Protein AF-A0A0F9EMI8-F1 (afdb_monomer_lite)

Organism: NCBI:txid412755

Secondary structure (DSSP, 8-state):
-PEEEEEE--S--HHHHHHHHHHHHHHHTTSS-EEEEEEEESS-TTS-HHHHHHHHHHHHTT--EEE---EEEEEPTTS-EEEEETTS-HHHHHHHHT-

Sequence (99 aa):
MPLSLGWFSTGRGPGSRRLLAAVQDEISAGRLDAEIAVVFCNREPGQDPQTDQFFEQVLGRGLPLVWVSDLFAVNNEDGLVHLYPASLTMLGLQGLLQG

Foldseek 3Di:
DAAEDEAEDQQQDPVSLVVVVVVLVCVVVVVHSYDDQEYEHQDDPPPDVSSNVSVCSCVVSVHHYDYAHDFDWDQDPVRDTDTHGPPQPPVNVVVVVVD

Structure (mmCIF, N/CA/C/O backbone):
data_AF-A0A0F9EMI8-F1
#
_entry.id   AF-A0A0F9EMI8-F1
#
loop_
_atom_site.group_PDB
_atom_site.id
_atom_site.type_symbol
_atom_site.label_atom_id
_atom_site.label_alt_id
_atom_site.label_comp_id
_atom_site.label_asym_id
_atom_site.label_entity_id
_atom_site.label_seq_id
_atom_site.pdbx_PDB_ins_code
_atom_site.Cartn_x
_atom_site.Cartn_y
_atom_site.Cartn_z
_atom_site.occupancy
_atom_site.B_iso_or_equiv
_atom_site.auth_seq_id
_atom_site.auth_comp_id
_atom_site.auth_asym_id
_atom_site.auth_atom_id
_atom_site.pdbx_PDB_model_num
ATOM 1 N N . MET A 1 1 ? -13.404 9.879 14.618 1.00 80.75 1 MET A N 1
ATOM 2 C CA . MET A 1 1 ? -13.171 9.652 13.178 1.00 80.75 1 MET A CA 1
ATOM 3 C C . MET A 1 1 ? -11.717 9.248 13.067 1.00 80.75 1 MET A C 1
ATOM 5 O O . MET A 1 1 ? -10.908 10.029 13.560 1.00 80.75 1 MET A O 1
ATOM 9 N N . PRO A 1 2 ? -11.409 8.056 12.531 1.00 91.44 2 PRO A N 1
ATOM 10 C CA . PRO A 1 2 ? -10.030 7.598 12.399 1.00 91.44 2 PRO A CA 1
ATOM 11 C C . PRO A 1 2 ? -9.239 8.534 11.480 1.00 91.44 2 PRO A C 1
ATOM 13 O O . PRO A 1 2 ? -9.806 9.186 10.597 1.00 91.44 2 PRO A O 1
ATOM 16 N N . LEU A 1 3 ? -7.925 8.610 11.683 1.00 96.25 3 LEU A N 1
ATOM 17 C CA . LEU A 1 3 ? -7.030 9.339 10.788 1.00 96.25 3 LEU A CA 1
ATOM 18 C C . LEU A 1 3 ? -6.957 8.634 9.426 1.00 96.25 3 LEU A C 1
ATOM 20 O O . LEU A 1 3 ? -6.558 7.476 9.350 1.00 96.25 3 LEU A O 1
ATOM 24 N N . SER A 1 4 ? -7.284 9.340 8.346 1.00 96.12 4 SER A N 1
ATOM 25 C CA . SER A 1 4 ? -7.201 8.784 6.992 1.00 96.12 4 SER A CA 1
ATOM 26 C C . SER A 1 4 ? -5.793 8.958 6.411 1.00 96.12 4 SER A C 1
ATOM 28 O O . SER A 1 4 ? -5.269 10.073 6.350 1.00 96.12 4 SER A O 1
ATOM 30 N N . LEU A 1 5 ? -5.161 7.852 6.014 1.00 95.38 5 LEU A N 1
ATOM 31 C CA . LEU A 1 5 ? -3.782 7.794 5.529 1.00 95.38 5 LEU A CA 1
ATOM 32 C C . LEU A 1 5 ? -3.729 7.481 4.029 1.00 95.38 5 LEU A C 1
ATOM 34 O O . LEU A 1 5 ? -4.303 6.498 3.561 1.00 95.38 5 LEU A O 1
ATOM 38 N N . GLY A 1 6 ? -2.953 8.279 3.292 1.00 94.62 6 GLY A N 1
ATOM 39 C CA . GLY A 1 6 ? -2.478 7.939 1.950 1.00 94.62 6 GLY A CA 1
ATOM 40 C C . GLY A 1 6 ? -1.065 7.361 2.021 1.00 94.62 6 GLY A C 1
ATOM 41 O O . GLY A 1 6 ? -0.160 8.000 2.559 1.00 94.62 6 GLY A O 1
ATOM 42 N N . TRP A 1 7 ? -0.858 6.158 1.489 1.00 95.31 7 TRP A N 1
ATOM 43 C CA . TRP A 1 7 ? 0.407 5.436 1.609 1.00 95.31 7 TRP A CA 1
ATOM 44 C C . TRP A 1 7 ? 1.213 5.458 0.314 1.00 95.31 7 TRP A C 1
ATOM 46 O O . TRP A 1 7 ? 0.821 4.836 -0.663 1.00 95.31 7 TRP A O 1
ATOM 56 N N . PHE A 1 8 ? 2.384 6.091 0.301 1.00 93.31 8 PHE A N 1
ATOM 57 C CA . PHE A 1 8 ? 3.238 6.165 -0.889 1.00 93.31 8 PHE A CA 1
ATOM 58 C C . PHE A 1 8 ? 4.420 5.204 -0.773 1.00 93.31 8 PHE A C 1
ATOM 60 O O . PHE A 1 8 ? 5.188 5.253 0.189 1.00 93.31 8 PHE A O 1
ATOM 67 N N . SER A 1 9 ? 4.606 4.327 -1.761 1.00 91.62 9 SER A N 1
ATOM 68 C CA . SER A 1 9 ? 5.768 3.439 -1.795 1.00 91.62 9 SER A CA 1
ATOM 69 C C . SER A 1 9 ? 6.169 3.053 -3.208 1.00 91.62 9 SER A C 1
ATOM 71 O O . SER A 1 9 ? 5.327 2.810 -4.060 1.00 91.62 9 SER A O 1
ATOM 73 N N . THR A 1 10 ? 7.472 2.885 -3.439 1.00 87.38 10 THR A N 1
ATOM 74 C CA . THR A 1 10 ? 7.964 2.268 -4.681 1.00 87.38 10 THR A CA 1
ATOM 75 C C . THR A 1 10 ? 8.030 0.739 -4.597 1.00 87.38 10 THR A C 1
ATOM 77 O O . THR A 1 10 ? 8.565 0.133 -5.507 1.00 87.38 10 THR A O 1
ATOM 80 N N . GLY A 1 11 ? 7.602 0.085 -3.508 1.00 86.81 11 GLY A N 1
ATOM 81 C CA . GLY A 1 11 ? 7.495 -1.387 -3.414 1.00 86.81 11 GLY A CA 1
ATOM 82 C C . GLY A 1 11 ? 8.806 -2.206 -3.407 1.00 86.81 11 GLY A C 1
ATOM 83 O O . GLY A 1 11 ? 8.820 -3.332 -2.921 1.00 86.81 11 GLY A O 1
ATOM 84 N N . ARG A 1 12 ? 9.937 -1.629 -3.831 1.00 86.31 12 ARG A N 1
ATOM 85 C CA . ARG A 1 12 ? 11.260 -2.272 -4.021 1.00 86.31 12 ARG A CA 1
ATOM 86 C C . ARG A 1 12 ? 11.974 -2.774 -2.774 1.00 86.31 12 ARG A C 1
ATOM 88 O O . ARG A 1 12 ? 13.081 -3.285 -2.871 1.00 86.31 12 ARG A O 1
ATOM 95 N N . GLY A 1 13 ? 11.428 -2.588 -1.580 1.00 88.00 13 GLY A N 1
ATOM 96 C CA . GLY A 1 13 ? 12.121 -2.909 -0.335 1.00 88.00 13 GLY A CA 1
ATOM 97 C C . GLY A 1 13 ? 11.394 -3.987 0.462 1.00 88.00 13 GLY A C 1
ATOM 98 O O . GLY A 1 13 ? 10.169 -3.945 0.566 1.00 88.00 13 GLY A O 1
ATOM 99 N N . PRO A 1 14 ? 12.096 -4.935 1.108 1.00 88.38 14 PRO A N 1
ATOM 100 C CA . PRO A 1 14 ? 11.484 -5.696 2.196 1.00 88.38 14 PRO A CA 1
ATOM 101 C C . PRO A 1 14 ? 11.078 -4.769 3.357 1.00 88.38 14 PRO A C 1
ATOM 103 O O . PRO A 1 14 ? 10.069 -5.016 4.006 1.00 88.38 14 PRO A O 1
ATOM 106 N N . GLY A 1 15 ? 11.807 -3.667 3.583 1.00 89.62 15 GLY A N 1
ATOM 107 C CA . GLY A 1 15 ? 11.480 -2.676 4.616 1.00 89.62 15 GLY A CA 1
ATOM 108 C C . GLY A 1 15 ? 10.142 -1.969 4.382 1.00 89.62 15 GLY A C 1
ATOM 109 O O . GLY A 1 15 ? 9.306 -1.944 5.279 1.00 89.62 15 GLY A O 1
ATOM 110 N N . SER A 1 16 ? 9.895 -1.463 3.169 1.00 85.31 16 SER A N 1
ATOM 111 C CA . SER A 1 16 ? 8.635 -0.778 2.838 1.00 85.31 16 SER A CA 1
ATOM 112 C C . SER A 1 16 ? 7.421 -1.704 2.934 1.00 85.31 16 SER A C 1
ATOM 114 O O . SER A 1 16 ? 6.377 -1.306 3.444 1.00 85.31 16 SER A O 1
ATOM 116 N N . ARG A 1 17 ? 7.584 -2.962 2.509 1.00 90.12 17 ARG A N 1
ATOM 117 C CA . ARG A 1 17 ? 6.578 -4.024 2.645 1.00 90.12 17 ARG A CA 1
ATOM 118 C C . ARG A 1 17 ? 6.251 -4.335 4.102 1.00 90.12 17 ARG A C 1
ATOM 120 O O . ARG A 1 17 ? 5.080 -4.361 4.476 1.00 90.12 17 ARG A O 1
ATOM 127 N N . ARG A 1 18 ? 7.280 -4.533 4.932 1.00 94.44 18 ARG A N 1
ATOM 128 C CA . ARG A 1 18 ? 7.116 -4.803 6.369 1.00 94.44 18 ARG A CA 1
ATOM 129 C C . ARG A 1 18 ? 6.484 -3.629 7.105 1.00 94.44 18 ARG A C 1
ATOM 131 O O . ARG A 1 18 ? 5.668 -3.859 7.984 1.00 94.44 18 ARG A O 1
ATOM 138 N N . LEU A 1 19 ? 6.831 -2.398 6.734 1.00 95.25 19 LEU A N 1
ATOM 139 C CA . LEU A 1 19 ? 6.261 -1.209 7.357 1.00 95.25 19 LEU A CA 1
ATOM 140 C C . LEU A 1 19 ? 4.759 -1.085 7.065 1.00 95.25 19 LEU A C 1
ATOM 142 O O . LEU A 1 19 ? 3.986 -0.888 7.996 1.00 95.25 19 LEU A O 1
ATOM 146 N N . LEU A 1 20 ? 4.340 -1.273 5.807 1.00 95.75 20 LEU A N 1
ATOM 147 C CA . LEU A 1 20 ? 2.915 -1.294 5.461 1.00 95.75 20 LEU A CA 1
ATOM 148 C C . LEU A 1 20 ? 2.177 -2.409 6.214 1.00 95.75 20 LEU A C 1
ATOM 150 O O . LEU A 1 20 ? 1.103 -2.176 6.758 1.00 95.75 20 LEU A O 1
ATOM 154 N N . ALA A 1 21 ? 2.762 -3.612 6.255 1.00 95.38 21 ALA A N 1
ATOM 155 C CA . ALA A 1 21 ? 2.194 -4.743 6.984 1.00 95.38 21 ALA A CA 1
ATOM 156 C C . ALA A 1 21 ? 1.992 -4.414 8.466 1.00 95.38 21 ALA A C 1
ATOM 158 O O . ALA A 1 21 ? 0.881 -4.547 8.960 1.00 95.38 21 ALA A O 1
ATOM 159 N N . ALA A 1 22 ? 3.035 -3.921 9.139 1.00 97.06 22 ALA A N 1
ATOM 160 C CA . ALA A 1 22 ? 2.981 -3.589 10.556 1.00 97.06 22 ALA A CA 1
ATOM 161 C C . ALA A 1 22 ? 1.919 -2.524 10.854 1.00 97.06 22 ALA A C 1
ATOM 163 O O . ALA A 1 22 ? 1.111 -2.712 11.755 1.00 97.06 22 ALA A O 1
ATOM 164 N N . VAL A 1 23 ? 1.863 -1.441 10.070 1.00 96.88 23 VAL A N 1
ATOM 165 C CA . VAL A 1 23 ? 0.838 -0.401 10.256 1.00 96.88 23 VAL A CA 1
ATOM 166 C C . VAL A 1 23 ? -0.566 -0.970 10.053 1.00 96.88 23 VAL A C 1
ATOM 168 O O . VAL A 1 23 ? -1.443 -0.725 10.878 1.00 96.88 23 VAL A O 1
ATOM 171 N N . GLN A 1 24 ? -0.782 -1.769 9.006 1.00 96.75 24 GLN A N 1
ATOM 172 C CA . GLN A 1 24 ? -2.085 -2.383 8.760 1.00 96.75 24 GLN A CA 1
ATOM 173 C C . GLN A 1 24 ? -2.484 -3.375 9.864 1.00 96.75 24 GLN A C 1
ATOM 175 O O . GLN A 1 24 ? -3.666 -3.469 10.200 1.00 96.75 24 GLN A O 1
ATOM 180 N N . ASP A 1 25 ? -1.524 -4.101 10.439 1.00 97.50 25 ASP A N 1
ATOM 181 C CA . ASP A 1 25 ? -1.759 -5.035 11.544 1.00 97.50 25 ASP A CA 1
ATOM 182 C C . ASP A 1 25 ? -2.160 -4.279 12.829 1.00 97.50 25 ASP A C 1
ATOM 184 O O . ASP A 1 25 ? -3.081 -4.702 13.530 1.00 97.50 25 ASP A O 1
ATOM 188 N N . GLU A 1 26 ? -1.543 -3.124 13.112 1.00 98.06 26 GLU A N 1
ATOM 189 C CA . GLU A 1 26 ? -1.920 -2.248 14.234 1.00 98.06 26 GLU A CA 1
ATOM 190 C C . GLU A 1 26 ? -3.315 -1.624 14.058 1.00 98.06 26 GLU A C 1
ATOM 192 O O . GLU A 1 26 ? -4.090 -1.576 15.018 1.00 98.06 26 GLU A O 1
ATOM 197 N N . ILE A 1 27 ? -3.657 -1.195 12.835 1.00 97.12 27 ILE A N 1
ATOM 198 C CA . ILE A 1 27 ? -4.999 -0.696 12.482 1.00 97.12 27 ILE A CA 1
ATOM 199 C C . ILE A 1 27 ? -6.041 -1.797 12.683 1.00 97.12 27 ILE A C 1
ATOM 201 O O . ILE A 1 27 ? -7.035 -1.604 13.380 1.00 97.12 27 ILE A O 1
ATOM 205 N N . SER A 1 28 ? -5.794 -2.983 12.123 1.00 95.25 28 SER A N 1
ATOM 206 C CA . SER A 1 28 ? -6.740 -4.107 12.176 1.00 95.25 28 SER A CA 1
ATOM 207 C C . SER A 1 28 ? -6.958 -4.615 13.604 1.00 95.25 28 SER A C 1
ATOM 209 O O . SER A 1 28 ? -8.028 -5.121 13.930 1.00 95.25 28 SER A O 1
ATOM 211 N N . ALA A 1 29 ? -5.957 -4.459 14.473 1.00 97.38 29 ALA A N 1
ATOM 212 C CA . ALA A 1 29 ? -6.060 -4.789 15.887 1.00 97.38 29 ALA A CA 1
ATOM 213 C C . ALA A 1 29 ? -6.695 -3.680 16.749 1.00 97.38 29 ALA A C 1
ATOM 215 O O . ALA A 1 29 ? -6.796 -3.850 17.965 1.00 97.38 29 ALA A O 1
ATOM 216 N N . GLY A 1 30 ? -7.081 -2.544 16.159 1.00 96.75 30 GLY A N 1
ATOM 217 C CA . GLY A 1 30 ? -7.664 -1.403 16.870 1.00 96.75 30 GLY A CA 1
ATOM 218 C C . GLY A 1 30 ? -6.680 -0.651 17.773 1.00 96.75 30 GLY A C 1
ATOM 219 O O . GLY A 1 30 ? -7.107 0.113 18.635 1.00 96.75 30 GLY A O 1
ATOM 220 N N . ARG A 1 31 ? -5.367 -0.874 17.611 1.00 98.06 31 ARG A N 1
ATOM 221 C CA . ARG A 1 31 ? -4.313 -0.181 18.376 1.00 98.06 31 ARG A CA 1
ATOM 222 C C . ARG A 1 31 ? -3.904 1.144 17.738 1.00 98.06 31 ARG A C 1
ATOM 224 O O . ARG A 1 31 ? -3.365 2.008 18.426 1.00 98.06 31 ARG A O 1
ATOM 231 N N . LEU A 1 32 ? -4.188 1.306 16.448 1.00 97.50 32 LEU A N 1
ATOM 232 C CA . LEU A 1 32 ? -4.026 2.554 15.717 1.00 97.50 32 LEU A CA 1
ATOM 233 C C . LEU A 1 32 ? -5.392 3.021 15.198 1.00 97.50 32 LEU A C 1
ATOM 235 O O . LEU A 1 32 ? -5.987 2.350 14.360 1.00 97.50 32 LEU A O 1
ATOM 239 N N . ASP A 1 33 ? -5.874 4.172 15.680 1.00 97.62 33 ASP A N 1
ATOM 240 C CA . ASP A 1 33 ? -7.125 4.804 15.217 1.00 97.62 33 ASP A CA 1
ATOM 241 C C . ASP A 1 33 ? -6.906 5.523 13.874 1.00 97.62 33 ASP A C 1
ATOM 243 O O . ASP A 1 33 ? -6.881 6.753 13.773 1.00 97.62 33 ASP A O 1
ATOM 247 N N . ALA A 1 34 ? -6.649 4.729 12.837 1.00 97.31 34 ALA A N 1
ATOM 248 C CA . ALA A 1 34 ? -6.387 5.185 11.482 1.00 97.31 34 ALA A CA 1
ATOM 249 C C . ALA A 1 34 ? -6.956 4.208 10.450 1.00 97.31 34 ALA A C 1
ATOM 251 O O . ALA A 1 34 ? -7.234 3.052 10.749 1.00 97.31 34 ALA A O 1
ATOM 252 N N . GLU A 1 35 ? -7.072 4.664 9.211 1.00 96.88 35 GLU A N 1
ATOM 253 C CA . GLU A 1 35 ? -7.380 3.838 8.048 1.00 96.88 35 GLU A CA 1
ATOM 254 C C . GLU A 1 35 ? -6.385 4.139 6.926 1.00 96.88 35 GLU A C 1
ATOM 256 O O . GLU A 1 35 ? -5.944 5.276 6.762 1.00 96.88 35 GLU A O 1
ATOM 261 N N . ILE A 1 36 ? -6.033 3.131 6.129 1.00 96.88 36 ILE A N 1
ATOM 262 C CA . ILE A 1 36 ? -5.298 3.349 4.880 1.00 96.88 36 ILE A CA 1
ATOM 263 C C . ILE A 1 36 ? -6.335 3.479 3.769 1.00 96.88 36 ILE A C 1
ATOM 265 O O . ILE A 1 36 ? -6.852 2.480 3.273 1.00 96.88 36 ILE A 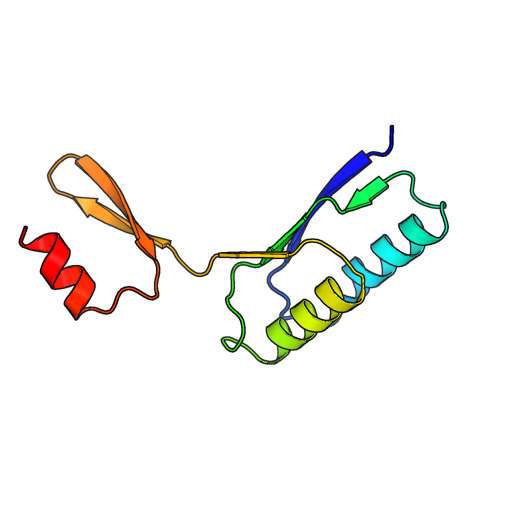O 1
ATOM 269 N N . ALA A 1 37 ? -6.646 4.717 3.393 1.00 95.56 37 ALA A N 1
ATOM 270 C CA . ALA A 1 37 ? -7.645 5.000 2.368 1.00 95.56 37 ALA A CA 1
ATOM 271 C C . ALA A 1 37 ? -7.155 4.643 0.961 1.00 95.56 37 ALA A C 1
ATOM 273 O O . ALA A 1 37 ? -7.953 4.317 0.086 1.00 95.56 37 ALA A O 1
ATOM 274 N N . VAL A 1 38 ? -5.842 4.715 0.729 1.00 94.44 38 VAL A N 1
ATOM 275 C CA . VAL A 1 38 ? -5.240 4.403 -0.568 1.00 94.44 38 VAL A CA 1
ATOM 276 C C . VAL A 1 38 ? -3.747 4.140 -0.431 1.00 94.44 38 VAL A C 1
ATOM 278 O O . VAL A 1 38 ? -3.049 4.784 0.354 1.00 94.44 38 VAL A O 1
ATOM 281 N N . VAL A 1 39 ? -3.246 3.214 -1.240 1.00 95.25 39 VAL A N 1
ATOM 282 C CA . VAL A 1 39 ? -1.825 2.982 -1.474 1.00 95.25 39 VAL A CA 1
ATOM 283 C C . VAL A 1 39 ? -1.476 3.448 -2.883 1.00 95.25 39 VAL A C 1
ATOM 285 O O . VAL A 1 39 ? -2.109 3.042 -3.850 1.00 95.25 39 VAL A O 1
ATOM 288 N N . PHE A 1 40 ? -0.448 4.277 -3.007 1.00 93.88 40 PHE A N 1
ATOM 289 C CA . PHE A 1 40 ? 0.096 4.764 -4.264 1.00 93.88 40 PHE A CA 1
ATOM 290 C C . PHE A 1 40 ? 1.448 4.123 -4.560 1.00 93.88 40 PHE A C 1
ATOM 292 O O . PHE A 1 40 ? 2.351 4.114 -3.712 1.00 93.88 40 PHE A O 1
ATOM 299 N N . CYS A 1 41 ? 1.611 3.655 -5.797 1.00 90.44 41 CYS A N 1
ATOM 300 C CA . CYS A 1 41 ? 2.894 3.213 -6.324 1.00 90.44 41 CYS A CA 1
ATOM 301 C C . CYS A 1 41 ? 3.208 3.868 -7.665 1.00 90.44 41 CYS A C 1
ATOM 303 O O . CYS A 1 41 ? 2.346 3.987 -8.530 1.00 90.44 41 CYS A O 1
ATOM 305 N N . ASN A 1 42 ? 4.465 4.264 -7.856 1.00 87.69 42 ASN A N 1
ATOM 306 C CA . ASN A 1 42 ? 4.913 4.907 -9.087 1.00 87.69 42 ASN A CA 1
ATOM 307 C C . ASN A 1 42 ? 5.308 3.904 -10.194 1.00 87.69 42 ASN A C 1
ATOM 309 O O . ASN A 1 42 ? 6.211 4.170 -10.985 1.00 87.69 42 ASN A O 1
ATOM 313 N N . ARG A 1 43 ? 4.708 2.711 -10.186 1.00 85.88 43 ARG A N 1
ATOM 314 C CA . ARG A 1 43 ? 5.002 1.608 -11.106 1.00 85.88 43 ARG A CA 1
ATOM 315 C C . ARG A 1 43 ? 3.748 0.861 -11.484 1.00 85.88 43 ARG A C 1
ATOM 317 O O . ARG A 1 43 ? 2.848 0.748 -10.667 1.00 85.88 43 ARG A O 1
ATOM 324 N N . GLU A 1 44 ? 3.756 0.288 -12.670 1.00 86.19 44 GLU A N 1
ATOM 325 C CA . GLU A 1 44 ? 2.734 -0.622 -13.171 1.00 86.19 44 GLU A CA 1
ATOM 326 C C . GLU A 1 44 ? 3.054 -2.091 -12.852 1.00 86.19 44 GLU A C 1
ATOM 328 O O . GLU A 1 44 ? 4.228 -2.445 -12.680 1.00 86.19 44 GLU A O 1
ATOM 333 N N . PRO A 1 45 ? 2.024 -2.959 -12.797 1.00 86.00 45 PRO A N 1
ATOM 334 C CA . PRO A 1 45 ? 2.219 -4.401 -12.687 1.00 86.00 45 PRO A CA 1
ATOM 335 C C . PRO A 1 45 ? 3.133 -4.942 -13.796 1.00 86.00 45 PRO A C 1
ATOM 337 O O . PRO A 1 45 ? 2.982 -4.590 -14.966 1.00 86.00 45 PRO A O 1
ATOM 340 N N . GLY A 1 46 ? 4.074 -5.811 -13.436 1.00 87.50 46 GLY A N 1
ATOM 341 C CA . GLY A 1 46 ? 5.015 -6.456 -14.353 1.00 87.50 46 GLY A CA 1
ATOM 342 C C . GLY A 1 46 ? 6.284 -5.653 -14.655 1.00 87.50 46 GLY A C 1
ATOM 343 O O . GLY A 1 46 ? 7.177 -6.172 -15.324 1.00 87.50 46 GLY A O 1
ATOM 344 N N . GLN A 1 47 ? 6.412 -4.413 -14.162 1.00 85.44 47 GLN A N 1
ATOM 345 C CA . GLN A 1 47 ? 7.632 -3.611 -14.346 1.00 85.44 47 GLN A CA 1
ATOM 346 C C . GLN A 1 47 ? 8.793 -4.059 -13.445 1.00 85.44 47 GLN A C 1
ATOM 348 O O . GLN A 1 47 ? 9.955 -3.846 -13.790 1.00 85.44 47 GLN A O 1
ATOM 353 N N . ASP A 1 48 ? 8.502 -4.635 -12.276 1.00 88.88 48 ASP A N 1
ATOM 354 C CA . ASP A 1 48 ? 9.509 -5.086 -11.314 1.00 88.88 48 ASP A CA 1
ATOM 355 C C . ASP A 1 48 ? 8.928 -6.191 -10.410 1.00 88.88 48 ASP A C 1
ATOM 357 O O . ASP A 1 48 ? 7.984 -5.914 -9.664 1.00 88.88 48 ASP A O 1
ATOM 361 N N . PRO A 1 49 ? 9.513 -7.406 -10.378 1.00 91.31 49 PRO A N 1
ATOM 362 C CA . PRO A 1 49 ? 8.970 -8.525 -9.602 1.00 91.31 49 PRO A CA 1
ATOM 363 C C . PRO A 1 49 ? 8.826 -8.233 -8.105 1.00 91.31 49 PRO A C 1
ATOM 365 O O . PRO A 1 49 ? 7.966 -8.789 -7.423 1.00 91.31 49 PRO A O 1
ATOM 368 N N . GLN A 1 50 ? 9.683 -7.370 -7.553 1.00 91.44 50 GLN A N 1
ATOM 369 C CA . GLN A 1 50 ? 9.603 -7.016 -6.143 1.00 91.44 50 GLN A CA 1
ATOM 370 C C . GLN A 1 50 ? 8.458 -6.039 -5.856 1.00 91.44 50 GLN A C 1
ATOM 372 O O . GLN A 1 50 ? 7.831 -6.108 -4.796 1.00 91.44 50 GLN A O 1
ATOM 377 N N . THR A 1 51 ? 8.176 -5.147 -6.798 1.00 92.06 51 THR A N 1
ATOM 378 C CA . THR A 1 51 ? 7.014 -4.266 -6.765 1.00 92.06 51 THR A CA 1
ATOM 379 C C . THR A 1 51 ? 5.724 -5.061 -6.967 1.00 92.06 51 THR A C 1
ATOM 381 O O . THR A 1 51 ? 4.761 -4.817 -6.245 1.00 92.06 51 THR A O 1
ATOM 384 N N . ASP A 1 52 ? 5.728 -6.088 -7.817 1.00 93.50 52 ASP A N 1
ATOM 385 C CA . ASP A 1 52 ? 4.579 -6.987 -7.982 1.00 93.50 52 ASP A CA 1
ATOM 386 C C . ASP A 1 52 ? 4.243 -7.720 -6.677 1.00 93.50 52 ASP A C 1
ATOM 388 O O . ASP A 1 52 ? 3.093 -7.723 -6.241 1.00 93.50 52 ASP A O 1
ATOM 392 N N . GLN A 1 53 ? 5.254 -8.221 -5.957 1.00 94.44 53 GLN A N 1
ATOM 393 C CA . GLN A 1 53 ? 5.053 -8.789 -4.614 1.00 94.44 53 GLN A CA 1
ATOM 394 C C . GLN A 1 53 ? 4.471 -7.769 -3.623 1.00 94.44 53 GLN A C 1
ATOM 396 O O . GLN A 1 53 ? 3.736 -8.131 -2.703 1.00 94.44 53 GLN A O 1
ATOM 401 N N . PHE A 1 54 ? 4.821 -6.487 -3.757 1.00 94.88 54 PHE A N 1
ATOM 402 C CA . PHE A 1 54 ? 4.205 -5.433 -2.955 1.00 94.88 54 PHE A CA 1
ATOM 403 C C . PHE A 1 54 ? 2.730 -5.234 -3.338 1.00 94.88 54 PHE A C 1
ATOM 405 O O . PHE A 1 54 ? 1.908 -5.075 -2.441 1.00 94.88 54 PHE A O 1
ATOM 412 N N . PHE A 1 55 ? 2.369 -5.310 -4.621 1.00 94.94 55 PHE A N 1
ATOM 413 C CA . PHE A 1 55 ? 0.974 -5.210 -5.070 1.00 94.94 55 PHE A CA 1
ATOM 414 C C . PHE A 1 55 ? 0.129 -6.373 -4.582 1.00 94.94 55 PHE A C 1
ATOM 416 O O . PHE A 1 55 ? -0.938 -6.144 -4.018 1.00 94.94 55 PHE A O 1
ATOM 423 N N . GLU A 1 56 ? 0.632 -7.598 -4.704 1.00 95.62 56 GLU A N 1
ATOM 424 C CA . GLU A 1 56 ? -0.018 -8.786 -4.150 1.00 95.62 56 GLU A CA 1
ATOM 425 C C . GLU A 1 56 ? -0.273 -8.629 -2.647 1.00 95.62 56 GLU A C 1
ATOM 427 O O . GLU A 1 56 ? -1.364 -8.929 -2.166 1.00 95.62 56 GLU A O 1
ATOM 432 N N . GLN A 1 57 ? 0.696 -8.090 -1.900 1.00 95.56 57 GLN A N 1
ATOM 433 C CA . GLN A 1 57 ? 0.531 -7.828 -0.471 1.00 95.56 57 GLN A CA 1
ATOM 434 C C . GLN A 1 57 ? -0.544 -6.767 -0.187 1.00 95.56 57 GLN A C 1
ATOM 436 O O . GLN A 1 57 ? -1.338 -6.942 0.738 1.00 95.56 57 GLN A O 1
ATOM 441 N N . VAL A 1 58 ? -0.545 -5.653 -0.924 1.00 95.88 58 VAL A N 1
ATOM 442 C CA . VAL A 1 58 ? -1.521 -4.562 -0.759 1.00 95.88 58 VAL A CA 1
ATOM 443 C C . VAL A 1 58 ? -2.934 -5.076 -1.046 1.00 95.88 58 VAL A C 1
ATOM 445 O O . VAL A 1 58 ? -3.823 -4.949 -0.203 1.00 95.88 58 VAL A O 1
ATOM 448 N N . LEU A 1 59 ? -3.120 -5.725 -2.197 1.00 95.44 59 LEU A N 1
ATOM 449 C CA . LEU A 1 59 ? -4.412 -6.254 -2.637 1.00 95.44 59 LEU A CA 1
ATOM 450 C C . LEU A 1 59 ? -4.885 -7.411 -1.748 1.00 95.44 59 LEU A C 1
ATOM 452 O O . LEU A 1 59 ? -6.056 -7.459 -1.383 1.00 95.44 59 LEU A O 1
ATOM 456 N N . GLY A 1 60 ? -3.981 -8.299 -1.322 1.00 96.1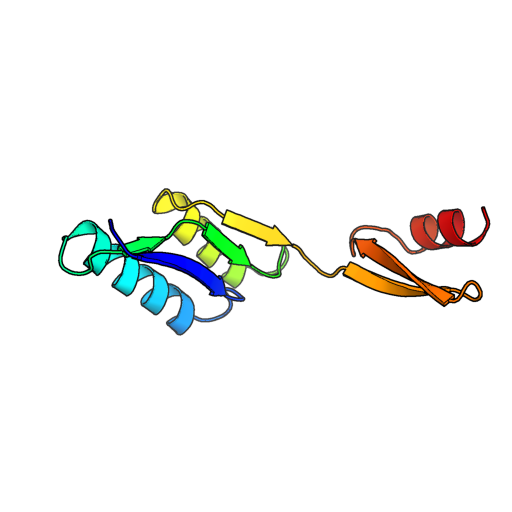2 60 GLY A N 1
ATOM 457 C CA . GLY A 1 60 ? -4.289 -9.396 -0.400 1.00 96.12 60 GLY A CA 1
ATOM 458 C C . GLY A 1 60 ? -4.732 -8.927 0.989 1.00 96.12 60 GLY A C 1
ATOM 459 O O . GLY A 1 60 ? -5.413 -9.661 1.699 1.00 96.12 60 GLY A O 1
ATOM 460 N N . ARG A 1 61 ? -4.391 -7.690 1.371 1.00 94.25 61 ARG A N 1
ATOM 461 C CA . ARG A 1 61 ? -4.877 -7.024 2.590 1.00 94.25 61 ARG A CA 1
ATOM 462 C C . ARG A 1 61 ? -6.174 -6.235 2.372 1.00 94.25 61 ARG A C 1
ATOM 464 O O . ARG A 1 61 ? -6.654 -5.612 3.313 1.00 94.25 61 ARG A O 1
ATOM 471 N N . GLY A 1 62 ? -6.736 -6.255 1.162 1.00 94.44 62 GLY A N 1
ATOM 472 C CA . GLY A 1 62 ? -7.963 -5.537 0.809 1.00 94.44 62 GLY A CA 1
ATOM 473 C C . GLY A 1 62 ? -7.788 -4.022 0.697 1.00 94.44 62 GLY A C 1
ATOM 474 O O . GLY A 1 62 ? -8.773 -3.291 0.760 1.00 94.44 62 GLY A O 1
ATOM 475 N N . LEU A 1 63 ? -6.550 -3.538 0.561 1.00 95.19 63 LEU A N 1
ATOM 476 C CA . LEU A 1 63 ? -6.260 -2.108 0.495 1.00 95.19 63 LEU A CA 1
ATOM 477 C C . LEU A 1 63 ? -6.429 -1.577 -0.936 1.00 95.19 63 LEU A C 1
ATOM 479 O O . LEU A 1 63 ? -5.953 -2.221 -1.878 1.00 95.19 63 LEU A O 1
ATOM 483 N N . PRO A 1 64 ? -7.040 -0.391 -1.125 1.00 93.69 64 PRO A N 1
ATOM 484 C CA . PRO A 1 64 ? -7.090 0.250 -2.432 1.00 93.69 64 PRO A CA 1
ATOM 485 C C . PRO A 1 64 ? -5.680 0.571 -2.932 1.00 93.69 64 PRO A C 1
ATOM 487 O O . PRO A 1 64 ? -4.877 1.157 -2.205 1.00 93.69 64 PRO A O 1
ATOM 490 N N . LEU A 1 65 ? -5.386 0.213 -4.180 1.00 93.00 65 LEU A N 1
ATOM 491 C CA . LEU A 1 65 ? -4.098 0.455 -4.822 1.00 93.00 65 LEU A CA 1
ATOM 492 C C . LEU A 1 65 ? -4.301 1.304 -6.079 1.00 93.00 65 LEU A C 1
ATOM 494 O O . LEU A 1 65 ? -5.081 0.943 -6.957 1.00 93.00 65 LEU A O 1
ATOM 498 N N . VAL A 1 66 ? -3.559 2.403 -6.173 1.00 90.62 66 VAL A N 1
ATOM 499 C CA . VAL A 1 66 ? -3.438 3.229 -7.372 1.00 90.62 66 VAL A CA 1
ATOM 500 C C . VAL A 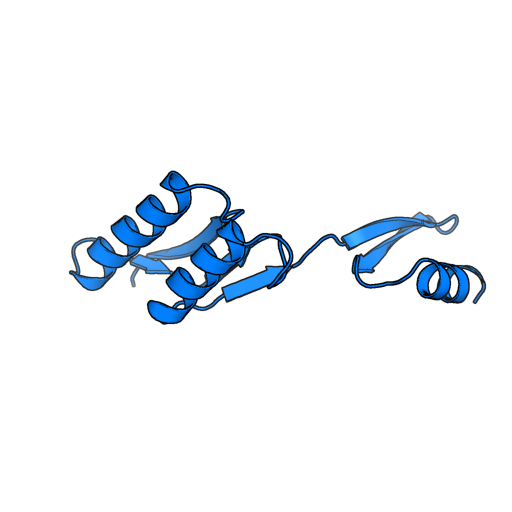1 66 ? -1.994 3.165 -7.845 1.00 90.62 66 VAL A C 1
ATOM 502 O O . VAL A 1 66 ? -1.065 3.495 -7.103 1.00 90.62 66 VAL A O 1
ATOM 505 N N . TRP A 1 67 ? -1.798 2.763 -9.0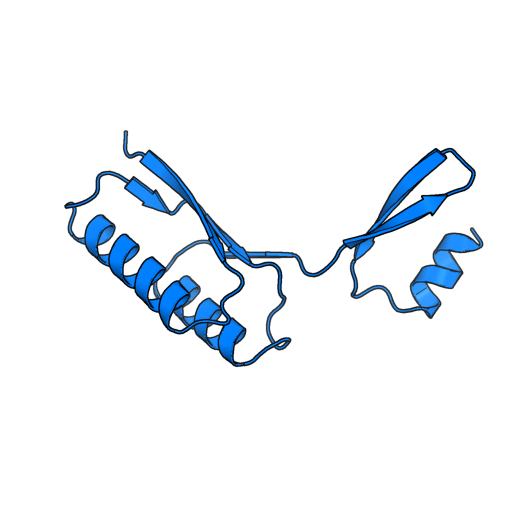94 1.00 84.12 67 TRP A N 1
ATOM 506 C CA . TRP A 1 67 ? -0.507 2.862 -9.756 1.00 84.12 67 TRP A CA 1
ATOM 507 C C . TRP A 1 67 ? -0.520 3.940 -10.833 1.00 84.12 67 TRP A C 1
ATOM 509 O O . TRP A 1 67 ? -1.477 4.064 -11.594 1.00 84.12 67 TRP A O 1
ATOM 519 N N . VAL A 1 68 ? 0.567 4.703 -10.905 1.00 70.88 68 VAL A N 1
ATOM 520 C CA . VAL A 1 68 ? 0.847 5.638 -12.000 1.00 70.88 68 VAL A CA 1
ATOM 521 C C . VAL A 1 68 ? 2.316 5.471 -12.355 1.00 70.88 68 VAL A C 1
ATOM 523 O O . VAL A 1 68 ? 3.164 5.750 -11.512 1.00 70.88 68 VAL A O 1
ATOM 526 N N . SER A 1 69 ? 2.636 5.005 -13.561 1.00 64.94 69 SER A N 1
ATOM 527 C CA . SER A 1 69 ? 4.023 4.969 -14.033 1.00 64.94 69 SER A CA 1
ATOM 528 C C . SER A 1 69 ? 4.267 6.108 -15.027 1.00 64.94 69 SER A C 1
ATOM 530 O O . SER A 1 69 ? 3.444 6.352 -15.904 1.00 64.94 69 SER A O 1
ATOM 532 N N . ASP A 1 70 ? 5.337 6.867 -14.770 1.00 59.19 70 ASP A N 1
ATOM 533 C CA . ASP A 1 70 ? 5.932 7.965 -15.546 1.00 59.19 70 ASP A CA 1
ATOM 534 C C . ASP A 1 70 ? 5.015 8.717 -16.539 1.00 59.19 70 ASP A C 1
ATOM 536 O O . ASP A 1 70 ? 4.732 8.264 -17.646 1.00 59.19 70 ASP A O 1
ATOM 540 N N . LEU A 1 71 ? 4.620 9.943 -16.172 1.00 57.88 71 LEU A N 1
ATOM 541 C CA . LEU A 1 71 ? 4.180 10.952 -17.138 1.00 57.88 71 LEU A CA 1
ATOM 542 C C . LEU A 1 71 ? 5.417 11.719 -17.627 1.00 57.88 71 LEU A C 1
ATOM 544 O O . LEU A 1 71 ? 6.087 12.376 -16.829 1.00 57.88 71 LEU A O 1
ATOM 548 N N . PHE A 1 72 ? 5.717 11.673 -18.923 1.00 58.50 72 PHE A N 1
ATOM 549 C CA . PHE A 1 72 ? 6.691 12.581 -19.525 1.00 58.50 72 PHE A CA 1
ATOM 550 C C . PHE A 1 72 ? 6.048 13.955 -19.691 1.00 58.50 72 PHE A C 1
ATOM 552 O O . PHE A 1 72 ? 5.012 14.087 -20.342 1.00 58.50 72 PHE A O 1
ATOM 559 N N . ALA A 1 73 ? 6.670 14.974 -19.103 1.00 56.25 73 ALA A N 1
ATOM 560 C CA . ALA A 1 73 ? 6.315 16.364 -19.337 1.00 56.25 73 ALA A CA 1
ATOM 561 C C . ALA A 1 73 ? 7.058 16.867 -20.580 1.00 56.25 73 ALA A C 1
ATOM 563 O O . ALA A 1 73 ? 8.289 16.920 -20.589 1.00 56.25 73 ALA A O 1
ATOM 564 N N . VAL A 1 74 ? 6.315 17.235 -21.621 1.00 64.81 74 VAL A N 1
ATOM 565 C CA . VAL A 1 74 ? 6.856 17.924 -22.796 1.00 64.81 74 VAL A CA 1
ATOM 566 C C . VAL A 1 74 ? 6.491 19.398 -22.683 1.00 64.81 74 VAL A C 1
ATOM 568 O O . VAL A 1 74 ? 5.316 19.741 -22.553 1.00 64.81 74 VAL A O 1
ATOM 571 N N . ASN A 1 75 ? 7.511 20.257 -22.710 1.00 63.06 75 ASN A N 1
ATOM 572 C CA . ASN A 1 75 ? 7.327 21.696 -22.866 1.00 63.06 75 ASN A CA 1
ATOM 573 C C . ASN A 1 75 ? 7.171 21.985 -24.357 1.00 63.06 75 ASN A C 1
ATOM 575 O O . ASN A 1 75 ? 8.106 21.741 -25.122 1.00 63.06 75 ASN A O 1
ATOM 579 N N . ASN A 1 76 ? 6.009 22.486 -24.753 1.00 65.50 76 ASN A N 1
ATOM 580 C CA . ASN A 1 76 ? 5.745 22.883 -26.129 1.00 65.50 76 ASN A CA 1
ATOM 581 C C . ASN A 1 76 ? 6.041 24.380 -26.332 1.00 65.50 76 ASN A C 1
ATOM 583 O O . ASN A 1 76 ? 6.140 25.157 -25.378 1.00 65.50 76 ASN A O 1
ATOM 587 N N . GLU A 1 77 ? 6.202 24.791 -27.593 1.00 76.00 77 GLU A N 1
ATOM 588 C CA . GLU A 1 77 ? 6.511 26.182 -27.974 1.00 76.00 77 GLU A CA 1
ATOM 589 C C . GLU A 1 77 ? 5.374 27.168 -27.642 1.00 76.00 77 GLU A C 1
ATOM 591 O O . GLU A 1 77 ? 5.581 28.379 -27.606 1.00 76.00 77 GLU A O 1
ATOM 596 N N . ASP A 1 78 ? 4.183 26.643 -27.354 1.00 75.06 78 ASP A N 1
ATOM 597 C CA . ASP A 1 78 ? 3.003 27.370 -26.883 1.00 75.06 78 ASP A CA 1
ATOM 598 C C . ASP A 1 78 ? 3.059 27.741 -25.385 1.00 75.06 78 ASP A C 1
ATOM 600 O O . ASP A 1 78 ? 2.185 28.453 -24.886 1.00 75.06 78 ASP A O 1
ATOM 604 N N . GLY A 1 79 ? 4.092 27.289 -24.663 1.00 66.12 79 GLY A N 1
ATOM 605 C CA . GLY A 1 79 ? 4.288 27.555 -23.239 1.00 66.12 79 GLY A CA 1
ATOM 606 C C . GLY A 1 79 ? 3.468 26.660 -22.305 1.00 66.12 79 GLY A C 1
ATOM 607 O O . GLY A 1 79 ? 3.462 26.907 -21.096 1.00 66.12 79 GLY A O 1
ATOM 608 N N . LEU A 1 80 ? 2.794 25.629 -22.825 1.00 53.53 80 LEU A N 1
ATOM 609 C CA . LEU A 1 80 ? 2.041 24.659 -22.034 1.00 53.53 80 LEU A CA 1
ATOM 610 C C . LEU A 1 80 ? 2.852 23.381 -21.785 1.00 53.53 80 LEU A C 1
ATOM 612 O O . LEU A 1 80 ? 3.646 22.928 -22.612 1.00 53.53 80 LEU A O 1
ATOM 616 N N . VAL A 1 81 ? 2.627 22.781 -20.614 1.00 56.28 81 VAL A N 1
ATOM 617 C CA . VAL A 1 81 ? 3.218 21.492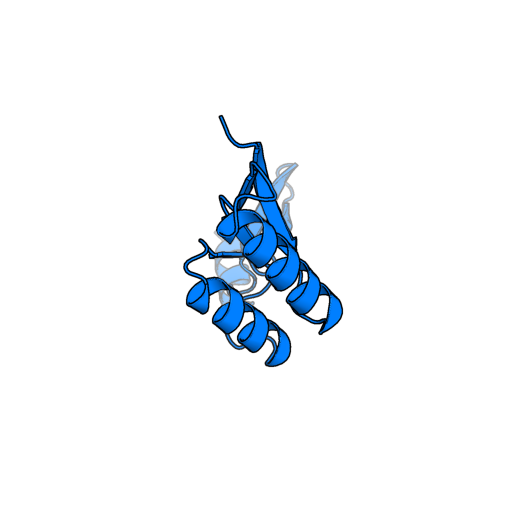 -20.237 1.00 56.28 81 VAL A CA 1
ATOM 618 C C . VAL A 1 81 ? 2.210 20.391 -20.529 1.00 56.28 81 VAL A C 1
ATOM 620 O O . VAL A 1 81 ? 1.173 20.307 -19.870 1.00 56.28 81 VAL A O 1
ATOM 623 N N . HIS A 1 82 ? 2.524 19.523 -21.488 1.00 68.50 82 HIS A N 1
ATOM 624 C CA . HIS A 1 82 ? 1.702 18.359 -21.809 1.00 68.50 82 HIS A CA 1
ATOM 625 C C . HIS A 1 82 ? 2.274 17.108 -21.140 1.00 68.50 82 HIS A C 1
ATOM 627 O O . HIS A 1 82 ? 3.465 16.821 -21.258 1.00 68.50 82 HIS A O 1
ATOM 633 N N . LEU A 1 83 ? 1.420 16.371 -20.426 1.00 61.84 83 LEU A N 1
ATOM 634 C CA . LEU A 1 83 ? 1.784 15.150 -19.709 1.00 61.84 83 LEU A CA 1
ATOM 635 C C . LEU A 1 83 ? 1.373 13.924 -20.532 1.00 61.84 83 LEU A C 1
ATOM 637 O O . LEU A 1 83 ? 0.193 13.762 -20.842 1.00 61.84 83 LEU A O 1
ATOM 641 N N . TYR A 1 84 ? 2.329 13.052 -20.851 1.00 66.94 84 TYR A N 1
ATOM 642 C CA . TYR A 1 84 ? 2.098 11.846 -21.651 1.00 66.94 84 TYR A CA 1
ATOM 643 C C . TYR A 1 84 ? 2.463 10.587 -20.871 1.00 66.94 84 TYR A C 1
ATOM 645 O O . TYR A 1 84 ? 3.546 10.548 -20.291 1.00 66.94 84 TYR A O 1
ATOM 653 N N . PRO A 1 85 ? 1.608 9.552 -20.846 1.00 62.34 85 PRO A N 1
ATOM 654 C CA . PRO A 1 85 ? 1.933 8.310 -20.155 1.00 62.34 85 PRO A CA 1
ATOM 655 C C . PRO A 1 85 ? 3.128 7.626 -20.827 1.00 62.34 85 PRO A C 1
ATOM 657 O O . PRO A 1 85 ? 3.245 7.643 -22.051 1.00 62.34 85 PRO A O 1
ATOM 660 N N . ALA A 1 86 ? 3.995 6.974 -20.054 1.00 58.38 86 ALA A N 1
ATOM 661 C CA . ALA A 1 86 ? 5.164 6.268 -20.584 1.00 58.38 86 ALA A CA 1
ATOM 662 C C . ALA A 1 86 ? 4.824 5.091 -21.515 1.00 58.38 86 ALA A C 1
ATOM 664 O O . ALA A 1 86 ? 5.677 4.632 -22.273 1.00 58.38 86 ALA A O 1
ATOM 665 N N . SER A 1 87 ? 3.571 4.630 -21.504 1.00 57.66 87 SER A N 1
ATOM 666 C CA . SER A 1 87 ? 3.032 3.661 -22.464 1.00 57.66 87 SER A CA 1
ATOM 667 C C . SER A 1 87 ? 2.832 4.234 -23.875 1.00 57.66 87 SER A C 1
ATOM 669 O O . SER A 1 87 ? 2.610 3.477 -24.825 1.00 57.66 87 SER A O 1
ATOM 671 N N . LEU A 1 88 ? 2.937 5.555 -24.049 1.00 63.66 88 LEU A N 1
ATOM 672 C CA . LEU A 1 88 ? 2.903 6.191 -25.356 1.00 63.66 88 LEU A CA 1
ATOM 673 C C . LEU A 1 88 ? 4.213 5.889 -26.099 1.00 63.66 88 LEU A C 1
ATOM 675 O O . LEU A 1 88 ? 5.280 6.407 -25.777 1.00 63.66 88 LEU A O 1
ATOM 679 N N . THR A 1 89 ? 4.140 5.017 -27.104 1.00 58.28 89 THR A N 1
ATOM 680 C CA . THR A 1 89 ? 5.304 4.695 -27.946 1.00 58.28 89 THR A CA 1
ATOM 681 C C . THR A 1 89 ? 5.861 5.953 -28.628 1.00 58.28 89 THR A C 1
ATOM 683 O O . THR A 1 89 ? 5.119 6.899 -28.891 1.00 58.28 89 THR A O 1
ATOM 686 N N . MET A 1 90 ? 7.147 5.952 -29.007 1.00 55.09 90 MET A N 1
ATOM 687 C CA . MET A 1 90 ? 7.751 7.045 -29.796 1.00 55.09 90 MET A CA 1
ATOM 688 C C . MET A 1 90 ? 6.960 7.376 -31.076 1.00 55.09 90 MET A C 1
ATOM 690 O O . MET A 1 90 ? 6.924 8.534 -31.483 1.00 55.09 90 MET A O 1
ATOM 694 N N . LEU A 1 91 ? 6.279 6.387 -31.675 1.00 56.50 91 LEU A N 1
ATOM 695 C CA . LEU A 1 91 ? 5.358 6.594 -32.800 1.00 56.50 91 LEU A CA 1
ATOM 696 C C . LEU A 1 91 ? 4.090 7.361 -32.390 1.00 56.50 91 LEU A C 1
ATOM 698 O O . LEU A 1 91 ? 3.643 8.244 -33.116 1.00 56.50 91 LEU A O 1
ATOM 702 N N . GLY A 1 92 ? 3.516 7.034 -31.228 1.00 61.06 92 GLY A N 1
ATOM 703 C CA . GLY A 1 92 ? 2.373 7.754 -30.662 1.00 61.06 92 GLY A CA 1
ATOM 704 C C . GLY A 1 92 ? 2.722 9.197 -30.300 1.00 61.06 92 GLY A C 1
ATOM 705 O O . GLY A 1 92 ? 1.925 10.096 -30.549 1.00 61.06 92 GLY A O 1
ATOM 706 N N . LEU A 1 93 ? 3.939 9.431 -29.799 1.00 61.06 93 LEU A N 1
ATOM 707 C CA . LEU A 1 93 ? 4.445 10.772 -29.502 1.00 61.06 93 LEU A CA 1
ATOM 708 C C . LEU A 1 93 ? 4.662 11.591 -30.788 1.00 61.06 93 LEU A C 1
ATOM 710 O O . LEU A 1 93 ? 4.234 12.737 -30.862 1.00 61.06 93 LEU A O 1
ATOM 714 N N . GLN A 1 94 ? 5.253 10.999 -31.834 1.00 59.19 94 GLN A N 1
ATOM 715 C CA . GLN A 1 94 ? 5.417 11.657 -33.139 1.00 59.19 94 GLN A CA 1
ATOM 716 C C . GLN A 1 94 ? 4.077 12.007 -33.801 1.00 59.19 94 GLN A C 1
ATOM 718 O O . GLN A 1 94 ? 3.957 13.085 -34.375 1.00 59.19 94 GLN A O 1
ATOM 723 N N . GLY A 1 95 ? 3.067 11.137 -33.697 1.00 61.69 95 GLY A N 1
ATOM 724 C CA . GLY A 1 95 ? 1.725 11.406 -34.226 1.00 61.69 95 GLY A CA 1
ATOM 725 C C . GLY A 1 95 ? 0.989 12.545 -33.509 1.00 61.69 95 GLY A C 1
ATOM 726 O O . GLY A 1 95 ? 0.191 13.232 -34.135 1.00 61.69 95 GLY A O 1
ATOM 727 N N . LEU A 1 96 ? 1.276 12.767 -32.223 1.00 59.94 96 LEU A N 1
ATOM 728 C CA . LEU A 1 96 ? 0.718 13.863 -31.421 1.00 59.94 96 LEU A CA 1
ATOM 729 C C . LEU A 1 96 ? 1.467 15.191 -31.599 1.00 59.94 96 LEU A C 1
ATOM 731 O O . LEU A 1 96 ? 0.853 16.243 -31.488 1.00 59.94 96 LEU A O 1
ATOM 735 N N . LEU A 1 97 ? 2.772 15.154 -31.884 1.00 57.22 97 LEU A N 1
ATOM 736 C CA . LEU A 1 97 ? 3.597 16.352 -32.093 1.00 57.22 97 LEU A CA 1
ATOM 737 C C . LEU A 1 97 ? 3.493 16.939 -33.514 1.00 57.22 97 LEU A C 1
ATOM 739 O O . LEU A 1 97 ? 4.004 18.028 -33.754 1.00 57.22 97 LEU A O 1
ATOM 743 N N . GLN A 1 98 ? 2.877 16.225 -34.462 1.00 55.53 98 GLN A N 1
ATOM 744 C CA . GLN A 1 98 ? 2.681 16.683 -35.848 1.00 55.53 98 GLN A CA 1
ATOM 745 C C . GLN A 1 98 ? 1.220 17.028 -36.195 1.00 55.53 98 GLN A C 1
ATOM 747 O O . GLN A 1 98 ? 0.911 17.205 -37.375 1.00 55.53 98 GLN A O 1
ATOM 752 N N . GLY 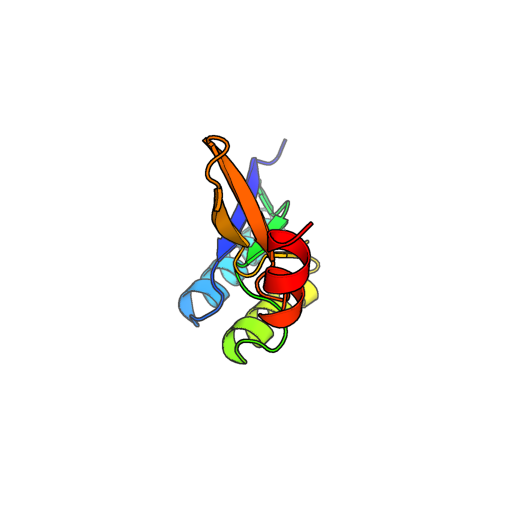A 1 99 ? 0.333 17.094 -35.195 1.00 49.84 99 GLY A N 1
ATOM 753 C CA . GLY A 1 99 ? -1.092 17.415 -35.346 1.00 49.84 99 GLY A CA 1
ATOM 754 C C . GLY A 1 99 ? -1.447 18.816 -34.875 1.00 49.84 99 GLY A C 1
ATOM 755 O O . GLY A 1 99 ? -0.864 19.251 -33.860 1.00 49.84 99 GLY A O 1
#

pLDDT: mean 82.74, std 15.53, range [49.84, 98.06]

Radius of gyration: 17.95 Å; chains: 1; bounding box: 25×37×54 Å